Protein AF-J9FA44-F1 (afdb_monomer_lite)

Radius of gyration: 17.66 Å; chains: 1; bounding box: 41×49×39 Å

Structure (mmCIF, N/CA/C/O backbone):
data_AF-J9FA44-F1
#
_entry.id   AF-J9FA44-F1
#
loop_
_atom_site.group_PDB
_atom_site.id
_atom_site.type_symbol
_atom_site.label_atom_id
_atom_site.label_alt_id
_atom_site.label_comp_id
_atom_site.label_asym_id
_atom_site.label_entity_id
_atom_site.label_seq_id
_atom_site.pdbx_PDB_ins_code
_atom_site.Cartn_x
_atom_site.Cartn_y
_atom_site.Cartn_z
_atom_site.occupancy
_atom_site.B_iso_or_equiv
_atom_site.auth_seq_id
_atom_site.auth_comp_id
_atom_site.auth_asym_id
_atom_site.auth_atom_id
_atom_site.pdbx_PDB_model_num
ATOM 1 N N . GLU A 1 1 ? 13.959 35.561 -0.100 1.00 36.25 1 GLU A N 1
ATOM 2 C CA . GLU A 1 1 ? 12.947 34.508 -0.314 1.00 36.25 1 GLU A CA 1
ATOM 3 C C . GLU A 1 1 ? 13.476 33.550 -1.366 1.00 36.25 1 GLU A C 1
ATOM 5 O O . GLU A 1 1 ? 13.750 33.978 -2.482 1.00 36.25 1 GLU A O 1
ATOM 10 N N . ALA A 1 2 ? 13.747 32.302 -0.986 1.00 37.59 2 ALA A N 1
ATOM 11 C CA . ALA A 1 2 ? 14.128 31.267 -1.938 1.00 37.59 2 ALA A CA 1
ATOM 12 C C . ALA A 1 2 ? 12.841 30.729 -2.570 1.00 37.59 2 ALA A C 1
ATOM 14 O O . ALA A 1 2 ? 11.952 30.279 -1.853 1.00 37.59 2 ALA A O 1
ATOM 15 N N . LYS A 1 3 ? 12.722 30.827 -3.897 1.00 40.84 3 LYS A N 1
ATOM 16 C CA . LYS A 1 3 ? 11.683 30.119 -4.646 1.00 40.84 3 LYS A CA 1
ATOM 17 C C . LYS A 1 3 ? 11.903 28.626 -4.421 1.00 40.84 3 LYS A C 1
ATOM 19 O O . LYS A 1 3 ? 12.948 28.114 -4.811 1.00 40.84 3 LYS A O 1
ATOM 24 N N . GLU A 1 4 ? 10.944 27.949 -3.798 1.00 46.75 4 GLU A N 1
ATOM 25 C CA . GLU A 1 4 ? 10.838 26.498 -3.905 1.00 46.75 4 GLU A CA 1
ATOM 26 C C . GLU A 1 4 ? 10.694 26.163 -5.392 1.00 46.75 4 GLU A C 1
ATOM 28 O O . GLU A 1 4 ? 9.668 26.437 -6.017 1.00 46.75 4 GLU A O 1
ATOM 33 N N . GLU A 1 5 ? 11.762 25.642 -5.991 1.00 47.69 5 GLU A N 1
ATOM 34 C CA . GLU A 1 5 ? 11.688 24.977 -7.283 1.00 47.69 5 GLU A CA 1
ATOM 35 C C . GLU A 1 5 ? 10.762 23.774 -7.105 1.00 47.69 5 GLU A C 1
ATOM 37 O O . GLU A 1 5 ? 11.140 22.765 -6.505 1.00 47.69 5 GLU A O 1
ATOM 42 N N . GLN A 1 6 ? 9.518 23.901 -7.575 1.00 53.06 6 GLN A N 1
ATOM 43 C CA . GLN A 1 6 ? 8.606 22.770 -7.676 1.00 53.06 6 GLN A CA 1
ATOM 44 C C . GLN A 1 6 ? 9.303 21.709 -8.523 1.00 53.06 6 GLN A C 1
ATOM 46 O O . GLN A 1 6 ? 9.548 21.906 -9.715 1.00 53.06 6 GLN A O 1
ATOM 51 N N . LYS A 1 7 ? 9.689 20.605 -7.876 1.00 57.50 7 LYS A N 1
ATOM 52 C CA . LYS A 1 7 ? 10.254 19.450 -8.566 1.00 57.50 7 LYS A CA 1
ATOM 53 C C . LYS A 1 7 ? 9.254 19.027 -9.646 1.00 57.50 7 LYS A C 1
ATOM 55 O O . LYS A 1 7 ? 8.064 18.957 -9.336 1.00 57.50 7 LYS A O 1
ATOM 60 N N . PRO A 1 8 ? 9.702 18.759 -10.883 1.00 66.50 8 PRO A N 1
ATOM 61 C CA . PRO A 1 8 ? 8.805 18.294 -11.929 1.00 66.50 8 PRO A CA 1
ATOM 62 C C . PRO A 1 8 ? 8.073 17.038 -11.449 1.00 66.50 8 PRO A C 1
ATOM 64 O O . PRO A 1 8 ? 8.680 16.145 -10.850 1.00 66.50 8 PRO A O 1
ATOM 67 N N . GLU A 1 9 ? 6.763 17.006 -11.680 1.00 78.81 9 GLU A N 1
ATOM 68 C CA . GLU A 1 9 ? 5.917 15.873 -11.329 1.00 78.81 9 GLU A CA 1
ATOM 69 C C . GLU A 1 9 ? 6.398 14.635 -12.097 1.00 78.81 9 GLU A C 1
ATOM 71 O O . GLU A 1 9 ? 6.546 14.662 -13.321 1.00 78.81 9 GLU A O 1
ATOM 76 N N . LYS A 1 10 ? 6.729 13.565 -11.368 1.00 88.12 10 LYS A N 1
ATOM 77 C CA . LYS A 1 10 ? 7.258 12.337 -11.966 1.00 88.12 10 LYS A CA 1
ATOM 78 C C . LYS A 1 10 ? 6.122 11.469 -12.487 1.00 88.12 10 LYS A C 1
ATOM 80 O O . LYS A 1 10 ? 5.113 11.283 -11.813 1.00 88.12 10 LYS A O 1
ATOM 85 N N . THR A 1 11 ? 6.332 10.849 -13.641 1.00 92.12 11 THR A N 1
ATOM 86 C CA . THR A 1 11 ? 5.457 9.788 -14.142 1.00 92.12 11 THR A CA 1
ATOM 87 C C . THR A 1 11 ? 5.652 8.537 -13.291 1.00 92.12 11 THR A C 1
ATOM 89 O O . THR A 1 11 ? 6.737 7.952 -13.276 1.00 92.12 11 THR A O 1
ATOM 92 N N . VAL A 1 12 ? 4.603 8.123 -12.580 1.00 92.19 12 VAL A N 1
ATOM 93 C CA . VAL A 1 12 ? 4.634 6.931 -11.726 1.00 92.19 12 VAL A CA 1
ATOM 94 C C . VAL A 1 12 ? 4.250 5.693 -12.534 1.00 92.19 12 VAL A C 1
ATOM 96 O O . VAL A 1 12 ? 3.160 5.623 -13.096 1.00 92.19 12 VAL A O 1
ATOM 99 N N . ILE A 1 13 ? 5.135 4.699 -12.562 1.00 94.38 13 ILE A N 1
ATOM 100 C CA . ILE A 1 13 ? 4.922 3.391 -13.181 1.00 94.38 13 ILE A CA 1
ATOM 101 C C . ILE A 1 13 ? 4.721 2.367 -12.066 1.00 94.38 13 ILE A C 1
ATOM 103 O O . ILE A 1 13 ? 5.618 2.120 -11.257 1.00 94.38 13 ILE A O 1
ATOM 107 N N . PHE A 1 14 ? 3.540 1.759 -12.023 1.00 94.75 14 PHE A N 1
ATOM 108 C CA . PHE A 1 14 ? 3.225 0.750 -11.021 1.00 94.75 14 PHE A CA 1
ATOM 109 C C . PHE A 1 14 ? 3.695 -0.636 -11.446 1.00 94.75 14 PHE A C 1
ATOM 111 O O . PHE A 1 14 ? 3.627 -0.983 -12.628 1.00 94.75 14 PHE A O 1
ATOM 118 N N . TYR A 1 15 ? 4.154 -1.444 -10.489 1.00 95.56 15 TYR A N 1
ATOM 119 C CA . TYR A 1 15 ? 4.609 -2.800 -10.782 1.00 95.56 15 TYR A CA 1
ATOM 120 C C . TYR A 1 15 ? 4.287 -3.835 -9.694 1.00 95.56 15 TYR A C 1
ATOM 122 O O . TYR A 1 15 ? 4.029 -3.505 -8.535 1.00 95.56 15 TYR A O 1
ATOM 130 N N . VAL A 1 16 ? 4.307 -5.107 -10.098 1.00 95.06 16 VAL A N 1
ATOM 131 C CA . VAL A 1 16 ? 3.951 -6.295 -9.307 1.00 95.06 16 VAL A CA 1
ATOM 132 C C . VAL A 1 16 ? 5.112 -7.278 -9.317 1.00 95.06 16 VAL A C 1
ATOM 134 O O . VAL A 1 16 ? 5.623 -7.609 -10.384 1.00 95.06 16 VAL A O 1
ATOM 137 N N . THR A 1 17 ? 5.492 -7.791 -8.150 1.00 93.62 17 THR A N 1
ATOM 138 C CA . THR A 1 17 ? 6.572 -8.783 -7.999 1.00 93.62 17 THR A CA 1
ATOM 139 C C . THR A 1 17 ? 6.053 -10.172 -7.644 1.00 93.62 17 THR A C 1
ATOM 141 O O . THR A 1 17 ? 6.657 -11.168 -8.031 1.00 93.62 17 THR A O 1
ATOM 144 N N . ASP A 1 18 ? 4.931 -10.251 -6.925 1.00 93.00 18 ASP A N 1
ATOM 145 C CA . ASP A 1 18 ? 4.304 -11.502 -6.493 1.00 93.00 18 ASP A CA 1
ATOM 146 C C . ASP A 1 18 ? 2.779 -11.360 -6.558 1.00 93.00 18 ASP A C 1
ATOM 148 O O . ASP A 1 18 ? 2.155 -10.720 -5.716 1.00 93.00 18 ASP A O 1
ATOM 152 N N . GLU A 1 19 ? 2.165 -11.967 -7.571 1.00 93.62 19 GLU A N 1
ATOM 153 C CA . GLU A 1 19 ? 0.721 -11.855 -7.794 1.00 93.62 19 GLU A CA 1
ATOM 154 C C . GLU A 1 19 ? -0.127 -12.477 -6.688 1.00 93.62 19 GLU A C 1
ATOM 156 O O . GLU A 1 19 ? -1.271 -12.070 -6.494 1.00 93.62 19 GLU A O 1
ATOM 161 N N . VAL A 1 20 ? 0.407 -13.475 -5.982 1.00 92.62 20 VAL A N 1
ATOM 162 C CA . VAL A 1 20 ? -0.327 -14.166 -4.924 1.00 92.62 20 VAL A CA 1
ATOM 163 C C . VAL A 1 20 ? -0.330 -13.287 -3.680 1.00 92.62 20 VAL A C 1
ATOM 165 O O . VAL A 1 20 ? -1.402 -12.959 -3.165 1.00 92.62 20 VAL A O 1
ATOM 168 N N . GLN A 1 21 ? 0.854 -12.842 -3.245 1.00 89.25 21 GLN A N 1
ATOM 169 C CA . GLN A 1 21 ? 0.994 -11.955 -2.084 1.00 89.25 21 GLN A CA 1
ATOM 170 C C . GLN A 1 21 ? 0.315 -10.600 -2.307 1.00 89.25 21 GLN A C 1
ATOM 172 O O . GLN A 1 21 ? -0.217 -10.020 -1.366 1.00 89.25 21 GLN A O 1
ATOM 177 N N . GLN A 1 22 ? 0.304 -10.104 -3.546 1.00 90.62 22 GLN A N 1
ATOM 178 C CA . GLN A 1 22 ? -0.218 -8.778 -3.884 1.00 90.62 22 GLN A CA 1
ATOM 179 C C . GLN A 1 22 ? -1.626 -8.825 -4.499 1.00 90.62 22 GLN A C 1
ATOM 181 O O . GLN A 1 22 ? -2.115 -7.812 -4.993 1.00 90.62 22 GLN A O 1
ATOM 186 N N . SER A 1 23 ? -2.304 -9.976 -4.451 1.00 90.50 23 SER A N 1
ATOM 187 C CA . SER A 1 23 ? -3.618 -10.202 -5.076 1.00 90.50 23 SER A CA 1
ATOM 188 C C . SER A 1 23 ? -4.680 -9.165 -4.693 1.00 90.50 23 SER A C 1
ATOM 190 O O . SER A 1 23 ? -5.427 -8.701 -5.553 1.00 90.50 23 SER A O 1
ATOM 192 N N . GLN A 1 24 ? -4.712 -8.744 -3.427 1.00 85.62 24 GLN A N 1
ATOM 193 C CA . GLN A 1 24 ? -5.631 -7.713 -2.944 1.00 85.62 24 GLN A CA 1
ATOM 194 C C . GLN A 1 24 ? -5.388 -6.358 -3.625 1.00 85.62 24 GLN A C 1
ATOM 196 O O . GLN A 1 24 ? -6.321 -5.757 -4.152 1.00 85.62 24 GLN A O 1
ATOM 201 N N . TYR A 1 25 ? -4.131 -5.917 -3.696 1.00 87.94 25 TYR A N 1
ATOM 202 C CA . TYR A 1 25 ? -3.747 -4.680 -4.379 1.00 87.94 25 TYR A CA 1
ATOM 203 C C . TYR A 1 25 ? -4.009 -4.763 -5.888 1.00 87.94 25 TYR A C 1
ATOM 205 O O . TYR A 1 25 ? -4.488 -3.801 -6.482 1.00 87.94 25 TYR A O 1
ATOM 213 N N . ILE A 1 26 ? -3.780 -5.927 -6.507 1.00 91.00 26 ILE A N 1
ATOM 214 C CA . ILE A 1 26 ? -4.094 -6.163 -7.926 1.00 91.00 26 ILE A CA 1
ATOM 215 C C . ILE A 1 26 ? -5.589 -5.979 -8.188 1.00 91.00 26 ILE A C 1
ATOM 217 O O . ILE A 1 26 ? -5.961 -5.339 -9.170 1.00 91.00 26 ILE A O 1
ATOM 221 N N . ASN A 1 27 ? -6.450 -6.529 -7.330 1.00 88.50 27 ASN A N 1
ATOM 222 C CA . ASN A 1 27 ? -7.897 -6.382 -7.482 1.00 88.50 27 ASN A CA 1
ATOM 223 C C . ASN A 1 27 ? -8.319 -4.915 -7.371 1.00 88.50 27 ASN A C 1
ATOM 225 O O . ASN A 1 27 ? -9.070 -4.442 -8.216 1.00 88.50 27 ASN A O 1
ATOM 229 N N . MET A 1 28 ? -7.757 -4.175 -6.414 1.00 83.69 28 MET A N 1
ATOM 230 C CA . MET A 1 28 ? -8.037 -2.745 -6.264 1.00 83.69 28 MET A CA 1
ATOM 231 C C . MET A 1 28 ? -7.581 -1.928 -7.482 1.00 83.69 28 MET A C 1
ATOM 233 O O . MET A 1 28 ? -8.309 -1.053 -7.942 1.00 83.69 28 MET A O 1
ATOM 237 N N . PHE A 1 29 ? -6.416 -2.236 -8.059 1.00 88.75 29 PHE A N 1
ATOM 238 C CA . PHE A 1 29 ? -5.956 -1.598 -9.299 1.00 88.75 29 PHE A CA 1
ATOM 239 C C . PHE A 1 29 ? -6.879 -1.911 -10.486 1.00 88.75 29 PHE A C 1
ATOM 241 O O . PHE A 1 29 ? -7.198 -1.010 -11.261 1.00 88.75 29 PHE A O 1
ATOM 248 N N . LYS A 1 30 ? -7.364 -3.156 -10.601 1.00 89.19 30 LYS A N 1
ATOM 249 C CA . LYS A 1 30 ? -8.334 -3.556 -11.634 1.00 89.19 30 LYS A CA 1
ATOM 250 C C . LYS A 1 30 ? -9.674 -2.840 -11.481 1.00 89.19 30 LYS A C 1
ATOM 252 O O . LYS A 1 30 ? -10.205 -2.353 -12.474 1.00 89.19 30 LYS A O 1
ATOM 257 N N . GLU A 1 31 ? -10.203 -2.751 -10.262 1.00 86.44 31 GLU A N 1
ATOM 258 C CA . GLU A 1 31 ? -11.433 -2.005 -9.953 1.00 86.44 31 GLU A CA 1
ATOM 259 C C . GLU A 1 31 ? -11.291 -0.514 -10.291 1.00 86.44 31 GLU A C 1
ATOM 261 O O . GLU A 1 31 ? -12.232 0.100 -10.791 1.00 86.44 31 GLU A O 1
ATOM 266 N N . ALA A 1 32 ? -10.096 0.051 -10.088 1.00 83.75 32 ALA A N 1
ATOM 267 C CA . ALA A 1 32 ? -9.765 1.430 -10.438 1.00 83.75 32 ALA A CA 1
ATOM 268 C C . ALA A 1 32 ? -9.398 1.642 -11.923 1.00 83.75 32 ALA A C 1
ATOM 270 O O . ALA A 1 32 ? -9.102 2.772 -12.312 1.00 83.75 32 ALA A O 1
ATOM 271 N N . GLY A 1 33 ? -9.385 0.592 -12.755 1.00 88.69 33 GLY A N 1
ATOM 272 C CA . GLY A 1 33 ? -9.022 0.683 -14.174 1.00 88.69 33 GLY A CA 1
ATOM 273 C C . GLY A 1 33 ? -7.559 1.068 -14.430 1.00 88.69 33 GLY A C 1
ATOM 274 O O . GLY A 1 33 ? -7.272 1.731 -15.426 1.00 88.69 33 GLY A O 1
ATOM 275 N N . LYS A 1 34 ? -6.642 0.696 -13.527 1.00 88.56 34 LYS A N 1
ATOM 276 C CA . LYS A 1 34 ? -5.206 0.990 -13.619 1.00 88.56 34 LYS A CA 1
ATOM 277 C C . LYS A 1 34 ? -4.387 -0.226 -14.034 1.00 88.56 34 LYS A C 1
ATOM 279 O O . LYS A 1 34 ? -4.627 -1.343 -13.579 1.00 88.56 34 LYS A O 1
ATOM 284 N N . ASP A 1 35 ? -3.337 0.043 -14.801 1.00 91.25 35 ASP A N 1
ATOM 285 C CA . ASP A 1 35 ? -2.353 -0.954 -15.203 1.00 91.25 35 ASP A CA 1
ATOM 286 C C . ASP A 1 35 ? -1.148 -0.988 -14.255 1.00 91.25 35 ASP A C 1
ATOM 288 O O . ASP A 1 35 ? -0.729 0.028 -13.693 1.00 91.25 35 ASP A O 1
ATOM 292 N N . ALA A 1 36 ? -0.557 -2.175 -14.119 1.00 94.06 36 ALA A N 1
ATOM 293 C CA . ALA A 1 36 ? 0.719 -2.387 -13.452 1.00 94.06 36 ALA A CA 1
ATOM 294 C C . ALA A 1 36 ? 1.551 -3.419 -14.224 1.00 94.06 36 ALA A C 1
ATOM 296 O O . ALA A 1 36 ? 1.023 -4.396 -14.759 1.00 94.06 36 ALA A O 1
ATOM 297 N N . VAL A 1 37 ? 2.865 -3.208 -14.276 1.00 96.56 37 VAL A N 1
ATOM 298 C CA . VAL A 1 37 ? 3.799 -4.091 -14.985 1.00 96.56 37 VAL A CA 1
ATOM 299 C C . VAL A 1 37 ? 4.221 -5.244 -14.080 1.00 96.56 37 VAL A C 1
ATOM 301 O O . VAL A 1 37 ? 4.503 -5.060 -12.901 1.00 96.56 37 VAL A O 1
ATOM 304 N N . ILE A 1 38 ? 4.304 -6.451 -14.625 1.00 96.31 38 ILE A N 1
ATOM 305 C CA . ILE A 1 38 ? 4.755 -7.627 -13.881 1.00 96.31 38 ILE A CA 1
ATOM 306 C C . ILE A 1 38 ? 6.283 -7.737 -13.976 1.00 96.31 38 ILE A C 1
ATOM 308 O O . ILE A 1 38 ? 6.815 -7.942 -15.064 1.00 96.31 38 ILE A O 1
ATOM 312 N N . LEU A 1 39 ? 6.965 -7.647 -12.834 1.00 95.81 39 LEU A N 1
ATOM 313 C CA . LEU A 1 39 ? 8.422 -7.669 -12.673 1.00 95.81 39 LEU A CA 1
ATOM 314 C C . LEU A 1 39 ? 8.814 -8.695 -11.592 1.00 95.81 39 LEU A C 1
ATOM 316 O O . LEU A 1 39 ? 8.897 -8.366 -10.411 1.00 95.81 39 LEU A O 1
ATOM 320 N N . ARG A 1 40 ? 8.982 -9.968 -11.969 1.00 92.00 40 ARG A N 1
ATOM 321 C CA . ARG A 1 40 ? 9.175 -11.090 -11.017 1.00 92.00 40 ARG A CA 1
ATOM 322 C C . ARG A 1 40 ? 10.622 -11.542 -10.859 1.00 92.00 40 ARG A C 1
ATOM 324 O O . ARG A 1 40 ? 10.897 -12.440 -10.065 1.00 92.00 40 ARG A O 1
ATOM 331 N N . HIS A 1 41 ? 11.538 -11.006 -11.653 1.00 91.62 41 HIS A N 1
ATOM 332 C CA . HIS A 1 41 ? 12.912 -11.474 -11.695 1.00 91.62 41 HIS A CA 1
ATOM 333 C C . HIS A 1 41 ? 13.815 -10.598 -10.828 1.00 91.62 41 HIS A C 1
ATOM 335 O O . HIS A 1 41 ? 13.669 -9.382 -10.767 1.00 91.62 41 HIS A O 1
ATOM 341 N N . ASN A 1 42 ? 14.826 -11.210 -10.207 1.00 85.75 42 ASN A N 1
ATOM 342 C CA . ASN A 1 42 ? 15.775 -10.498 -9.339 1.00 85.75 42 ASN A CA 1
ATOM 343 C C . ASN A 1 42 ? 16.497 -9.336 -10.048 1.00 85.75 42 ASN A C 1
ATOM 345 O O . ASN A 1 42 ? 16.926 -8.390 -9.395 1.00 85.75 42 ASN A O 1
ATOM 349 N N . ILE A 1 43 ? 16.638 -9.406 -11.376 1.00 90.69 43 ILE A N 1
ATOM 350 C CA . ILE A 1 43 ? 17.264 -8.357 -12.189 1.00 90.69 43 ILE A CA 1
ATOM 351 C C . ILE A 1 43 ? 16.368 -7.121 -12.367 1.00 90.69 43 ILE A C 1
ATOM 353 O O . ILE A 1 43 ? 16.875 -6.049 -12.687 1.00 90.69 43 ILE A O 1
ATOM 357 N N . ASP A 1 44 ? 15.060 -7.236 -12.126 1.00 92.94 44 ASP A N 1
ATOM 358 C CA . ASP A 1 44 ? 14.111 -6.161 -12.413 1.00 92.94 44 ASP A CA 1
ATOM 359 C C . ASP A 1 44 ? 14.314 -4.965 -11.473 1.00 92.94 44 ASP A C 1
ATOM 361 O O . ASP A 1 44 ? 14.309 -3.825 -11.925 1.00 92.94 44 ASP A O 1
ATOM 365 N N . SER A 1 45 ? 14.586 -5.205 -10.185 1.00 88.88 45 SER A N 1
ATOM 366 C CA . SER A 1 45 ? 14.832 -4.147 -9.187 1.00 88.88 45 SER A CA 1
ATOM 367 C C . SER A 1 45 ? 16.044 -3.248 -9.516 1.00 88.88 45 SER A C 1
ATOM 369 O O . SER A 1 45 ? 15.887 -2.020 -9.581 1.00 88.88 45 SER A O 1
ATOM 371 N N . PRO A 1 46 ? 17.253 -3.787 -9.786 1.00 90.31 46 PRO A N 1
ATOM 372 C CA . PRO A 1 46 ? 18.369 -2.954 -10.229 1.00 90.31 46 PRO A CA 1
ATOM 373 C C . PRO A 1 46 ? 18.129 -2.341 -11.616 1.00 90.31 46 PRO A C 1
ATOM 375 O O . PRO A 1 46 ? 18.595 -1.230 -11.867 1.00 90.31 46 PRO A O 1
ATOM 378 N N . PHE A 1 47 ? 17.379 -3.006 -12.501 1.00 94.25 47 PHE A N 1
ATOM 379 C CA . PHE A 1 47 ? 17.033 -2.468 -13.817 1.00 94.25 47 PHE A CA 1
ATOM 380 C C . PHE A 1 47 ? 16.148 -1.218 -13.725 1.00 94.25 47 PHE A C 1
ATOM 382 O O . PHE A 1 47 ? 16.512 -0.180 -14.279 1.00 94.25 47 PHE A O 1
ATOM 389 N N . ILE A 1 48 ? 15.033 -1.268 -12.988 1.00 95.19 48 ILE A N 1
ATOM 390 C CA . ILE A 1 48 ? 14.148 -0.104 -12.820 1.00 95.19 48 ILE A CA 1
ATOM 391 C C . ILE A 1 48 ? 14.840 1.029 -12.056 1.00 95.19 48 ILE A C 1
ATOM 393 O O . ILE A 1 48 ? 14.688 2.189 -12.427 1.00 95.19 48 ILE A O 1
ATOM 397 N N . SER A 1 49 ? 15.686 0.703 -11.072 1.00 92.25 49 SER A N 1
ATOM 398 C CA . SER A 1 49 ? 16.485 1.704 -10.349 1.00 92.25 49 SER A CA 1
ATOM 399 C C . SER A 1 49 ? 17.476 2.415 -11.282 1.00 92.25 49 SER A C 1
ATOM 401 O O . SER A 1 49 ? 17.657 3.630 -11.206 1.00 92.25 49 SER A O 1
ATOM 403 N N . HIS A 1 50 ? 18.096 1.677 -12.210 1.00 94.75 50 HIS A N 1
ATOM 404 C CA . HIS A 1 50 ? 18.954 2.261 -13.240 1.00 94.75 50 HIS A CA 1
ATOM 405 C C . HIS A 1 50 ? 18.166 3.137 -14.227 1.00 94.75 50 HIS A C 1
ATOM 407 O O . HIS A 1 50 ? 18.648 4.199 -14.630 1.00 94.75 50 HIS A O 1
ATOM 413 N N . LEU A 1 51 ? 16.946 2.731 -14.596 1.00 95.81 51 LEU A N 1
ATOM 414 C CA . LEU A 1 51 ? 16.068 3.540 -15.440 1.00 95.81 51 LEU A CA 1
ATOM 415 C C . LEU A 1 51 ? 15.699 4.867 -14.769 1.00 95.81 51 LEU A C 1
ATOM 417 O O . LEU A 1 51 ? 15.848 5.899 -15.411 1.00 95.81 51 LEU A O 1
ATOM 421 N N . GLU A 1 52 ? 15.308 4.873 -13.492 1.00 94.88 52 GLU A N 1
ATOM 422 C CA . GLU A 1 52 ? 15.015 6.105 -12.732 1.00 94.88 52 GLU A CA 1
ATOM 423 C C . GLU A 1 52 ? 16.236 7.024 -12.605 1.00 94.88 52 GLU A C 1
ATOM 425 O O . GLU A 1 52 ? 16.113 8.248 -12.629 1.00 94.88 52 GLU A O 1
ATOM 430 N N . GLN A 1 53 ? 17.439 6.452 -12.486 1.00 93.75 53 GLN A N 1
ATOM 431 C CA . GLN A 1 53 ? 18.672 7.239 -12.460 1.00 93.75 53 GLN A CA 1
ATOM 432 C C . GLN A 1 53 ? 18.894 7.968 -13.792 1.00 93.75 53 GLN A C 1
ATOM 434 O O . GLN A 1 53 ? 19.292 9.136 -13.802 1.00 93.75 53 GLN A O 1
ATOM 439 N N . LYS A 1 54 ? 18.638 7.280 -14.910 1.00 96.44 54 LYS A N 1
ATOM 440 C CA . LYS A 1 54 ? 18.805 7.810 -16.268 1.00 96.44 54 LYS A CA 1
ATOM 441 C C . LYS A 1 54 ? 17.672 8.756 -16.683 1.00 96.44 54 LYS A C 1
ATOM 443 O O . LYS A 1 54 ? 17.918 9.693 -17.438 1.00 96.44 54 LYS A O 1
ATOM 448 N N . HIS A 1 55 ? 16.469 8.508 -16.178 1.00 95.31 55 HIS A N 1
ATOM 449 C CA . HIS A 1 55 ? 15.227 9.205 -16.489 1.00 95.31 55 HIS A CA 1
ATOM 450 C C . HIS A 1 55 ? 14.645 9.782 -15.196 1.00 95.31 55 HIS A C 1
ATOM 452 O O . HIS A 1 55 ? 13.856 9.144 -14.502 1.00 95.31 55 HIS A O 1
ATOM 458 N N . GLN A 1 56 ? 15.054 11.000 -14.841 1.00 91.69 56 GLN A N 1
ATOM 459 C CA . GLN A 1 56 ? 14.626 11.650 -13.595 1.00 91.69 56 GLN A CA 1
ATOM 460 C C . GLN A 1 56 ? 13.117 11.946 -13.558 1.00 91.69 56 GLN A C 1
ATOM 462 O O . GLN A 1 56 ? 12.561 12.171 -12.481 1.00 91.69 56 GLN A O 1
ATOM 467 N N . GLU A 1 57 ? 12.469 11.924 -14.722 1.00 93.50 57 GLU A N 1
ATOM 468 C CA . GLU A 1 57 ? 11.044 12.126 -14.950 1.00 93.50 57 GLU A CA 1
ATOM 469 C C . GLU A 1 57 ? 10.171 10.908 -14.621 1.00 93.50 57 GLU A C 1
ATOM 471 O O . GLU A 1 57 ? 8.955 11.063 -14.538 1.00 93.50 57 GLU A O 1
ATOM 476 N N . ILE A 1 58 ? 10.747 9.718 -14.418 1.00 94.88 58 ILE A N 1
ATOM 477 C CA . ILE A 1 58 ? 9.983 8.514 -14.062 1.00 94.88 58 ILE A CA 1
ATOM 478 C C . ILE A 1 58 ? 10.263 8.066 -12.628 1.00 94.88 58 ILE A C 1
ATOM 480 O O . ILE A 1 58 ? 11.320 8.329 -12.048 1.00 94.88 58 ILE A O 1
ATOM 484 N N . GLN A 1 59 ? 9.288 7.370 -12.057 1.00 93.75 59 GLN A N 1
ATOM 485 C CA . GLN A 1 59 ? 9.404 6.690 -10.778 1.00 93.75 59 GLN A CA 1
ATOM 486 C C . GLN A 1 59 ? 8.638 5.374 -10.835 1.00 93.75 59 GLN A C 1
ATOM 488 O O . GLN A 1 59 ? 7.473 5.348 -11.215 1.00 93.75 59 GLN A O 1
ATOM 493 N N . PHE A 1 60 ? 9.258 4.287 -10.409 1.00 94.50 60 PHE A N 1
ATOM 494 C CA . PHE A 1 60 ? 8.607 3.005 -10.221 1.00 94.50 60 PHE A CA 1
ATOM 495 C C . PHE A 1 60 ? 8.134 2.877 -8.779 1.00 94.50 60 PHE A C 1
ATOM 497 O O . PHE A 1 60 ? 8.866 3.191 -7.838 1.00 94.50 60 PHE A O 1
ATOM 504 N N . LYS A 1 61 ? 6.905 2.399 -8.605 1.00 93.19 61 LYS A N 1
ATOM 505 C CA . LYS A 1 61 ? 6.336 2.081 -7.296 1.00 93.19 61 LYS A CA 1
ATOM 506 C C . LYS A 1 61 ? 5.667 0.723 -7.347 1.00 93.19 61 LYS A C 1
ATOM 508 O O . LYS A 1 61 ? 4.873 0.448 -8.247 1.00 93.19 61 LYS A O 1
ATOM 513 N N . ARG A 1 62 ? 5.947 -0.125 -6.371 1.00 92.81 62 ARG A N 1
ATOM 514 C CA . ARG A 1 62 ? 5.225 -1.379 -6.222 1.00 92.81 62 ARG A CA 1
ATOM 515 C C . ARG A 1 62 ? 3.777 -1.094 -5.825 1.00 92.81 62 ARG A C 1
ATOM 517 O O . ARG A 1 62 ? 3.501 -0.124 -5.122 1.00 92.81 62 ARG A O 1
ATOM 524 N N . ILE A 1 63 ? 2.840 -1.920 -6.279 1.00 91.31 63 ILE A N 1
ATOM 525 C CA . ILE A 1 63 ? 1.399 -1.699 -6.037 1.00 91.31 63 ILE A CA 1
ATOM 526 C C . ILE A 1 63 ? 0.992 -1.739 -4.554 1.00 91.31 63 ILE A C 1
ATOM 528 O O . ILE A 1 63 ? -0.065 -1.234 -4.197 1.00 91.31 63 ILE A O 1
ATOM 532 N N . ASP A 1 64 ? 1.830 -2.317 -3.696 1.00 89.94 64 ASP A N 1
ATOM 533 C CA . ASP A 1 64 ? 1.671 -2.400 -2.241 1.00 89.94 64 ASP A CA 1
ATOM 534 C C . ASP A 1 64 ? 2.609 -1.439 -1.482 1.00 89.94 64 ASP A C 1
ATOM 536 O O . ASP A 1 64 ? 2.757 -1.542 -0.261 1.00 89.94 64 ASP A O 1
ATOM 540 N N . ALA A 1 65 ? 3.271 -0.518 -2.195 1.00 87.62 65 ALA A N 1
ATOM 541 C CA . ALA A 1 65 ? 4.227 0.409 -1.600 1.00 87.62 65 ALA A CA 1
ATOM 542 C C . ALA A 1 65 ? 3.552 1.528 -0.795 1.00 87.62 65 ALA A C 1
ATOM 544 O O . ALA A 1 65 ? 4.105 2.008 0.194 1.00 87.62 65 ALA A O 1
ATOM 545 N N . ASP A 1 66 ? 2.369 1.958 -1.231 1.00 82.81 66 ASP A N 1
ATOM 546 C CA . ASP A 1 66 ? 1.569 2.980 -0.565 1.00 82.81 66 ASP A CA 1
ATOM 547 C C . ASP A 1 66 ? 0.103 2.881 -1.003 1.00 82.81 66 ASP A C 1
ATOM 549 O O . ASP A 1 66 ? -0.219 2.268 -2.025 1.00 82.81 66 ASP A O 1
ATOM 553 N N . LEU A 1 67 ? -0.782 3.516 -0.241 1.00 78.38 67 LEU A N 1
ATOM 554 C CA . LEU A 1 67 ? -2.177 3.674 -0.612 1.00 78.38 67 LEU A CA 1
ATOM 555 C C . LEU A 1 67 ? -2.311 4.807 -1.628 1.00 78.38 67 LEU A C 1
ATOM 557 O O . LEU A 1 67 ? -2.079 5.972 -1.307 1.00 78.38 67 LEU A O 1
ATOM 561 N N . THR A 1 68 ? -2.696 4.466 -2.855 1.00 77.06 68 THR A N 1
ATOM 562 C CA . THR A 1 68 ? -2.936 5.474 -3.895 1.00 77.06 68 THR A CA 1
ATOM 563 C C . THR A 1 68 ? -4.234 6.240 -3.627 1.00 77.06 68 THR A C 1
ATOM 565 O O . THR A 1 68 ? -5.178 5.684 -3.064 1.00 77.06 68 THR A O 1
ATOM 568 N N . GLU A 1 69 ? -4.301 7.513 -4.020 1.00 77.56 69 GLU A N 1
ATOM 569 C CA . GLU A 1 69 ? -5.480 8.369 -3.799 1.00 77.56 69 GLU A CA 1
ATOM 570 C C . GLU A 1 69 ? -6.753 7.782 -4.420 1.00 77.56 69 GLU A C 1
ATOM 572 O O . GLU A 1 69 ? -7.856 7.955 -3.914 1.00 77.56 69 GLU A O 1
ATOM 577 N N . GLU A 1 70 ? -6.621 6.993 -5.482 1.00 75.62 70 GLU A N 1
ATOM 578 C CA . GLU A 1 70 ? -7.755 6.352 -6.136 1.00 75.62 70 GLU A CA 1
ATOM 579 C C . GLU A 1 70 ? -8.378 5.238 -5.294 1.00 75.62 70 GLU A C 1
ATOM 581 O O . GLU A 1 70 ? -9.541 4.901 -5.518 1.00 75.62 70 GLU A O 1
ATOM 586 N N . MET A 1 71 ? -7.638 4.706 -4.319 1.00 78.56 71 MET A N 1
ATOM 587 C CA . MET A 1 71 ? -8.099 3.687 -3.373 1.00 78.56 71 MET A CA 1
ATOM 588 C C . MET A 1 71 ? -8.800 4.302 -2.154 1.00 78.56 71 MET A C 1
ATOM 590 O O . MET A 1 71 ? -9.536 3.596 -1.458 1.00 78.56 71 MET A O 1
ATOM 594 N N . LYS A 1 72 ? -8.588 5.600 -1.908 1.00 85.12 72 LYS A N 1
ATOM 595 C CA . LYS A 1 72 ? -9.172 6.349 -0.795 1.00 85.12 72 LYS A CA 1
ATOM 596 C C . LYS A 1 72 ? -10.508 6.961 -1.188 1.00 85.12 72 LYS A C 1
ATOM 598 O O . LYS A 1 72 ? -10.706 7.389 -2.324 1.00 85.12 72 LYS A O 1
ATOM 603 N N . GLU A 1 73 ? -11.424 7.003 -0.238 1.00 85.62 73 GLU A N 1
ATOM 604 C CA . GLU A 1 73 ? -12.595 7.870 -0.282 1.00 85.62 73 GLU A CA 1
ATOM 605 C C . GLU A 1 73 ? -12.286 9.167 0.479 1.00 85.62 73 GLU A C 1
ATOM 607 O O . GLU A 1 73 ? -11.473 9.168 1.402 1.00 85.62 73 GLU A O 1
ATOM 612 N N . GLU A 1 74 ? -12.911 10.280 0.094 1.00 80.88 74 GLU A N 1
ATOM 613 C CA . GLU A 1 74 ? -12.734 11.536 0.820 1.00 80.88 74 GLU A CA 1
ATOM 614 C C . GLU A 1 74 ? -13.264 11.437 2.261 1.00 80.88 74 GLU A C 1
ATOM 616 O O . GLU A 1 74 ? -14.352 10.920 2.534 1.00 80.88 74 GLU A O 1
ATOM 621 N N . GLY A 1 75 ? -12.496 12.005 3.190 1.00 75.19 75 GLY A N 1
ATOM 622 C CA . GLY A 1 75 ? -12.837 12.087 4.606 1.00 75.19 75 GLY A CA 1
ATOM 623 C C . GLY A 1 75 ? -11.910 11.257 5.489 1.00 75.19 75 GLY A C 1
ATOM 624 O O . GLY A 1 75 ? -11.564 10.124 5.173 1.00 75.19 75 GLY A O 1
ATOM 625 N N . ALA A 1 76 ? -11.538 11.834 6.628 1.00 73.56 76 ALA A N 1
ATOM 626 C CA . ALA A 1 76 ? -10.723 11.181 7.645 1.00 73.56 76 ALA A CA 1
ATOM 627 C C . ALA A 1 76 ? -11.597 10.688 8.806 1.00 73.56 76 ALA A C 1
ATOM 629 O O . ALA A 1 76 ? -12.696 11.207 9.030 1.00 73.56 76 ALA A O 1
ATOM 630 N N . ALA A 1 77 ? -11.097 9.704 9.556 1.00 79.44 77 ALA A N 1
ATOM 631 C CA . ALA A 1 77 ? -11.596 9.473 10.906 1.00 79.44 77 ALA A CA 1
ATOM 632 C C . ALA A 1 77 ? -11.330 10.706 11.777 1.00 79.44 77 ALA A C 1
ATOM 634 O O . ALA A 1 77 ? -10.376 11.455 11.547 1.00 79.44 77 ALA A O 1
ATOM 635 N N . ASP A 1 78 ? -12.165 10.910 12.791 1.00 86.06 78 ASP A N 1
ATOM 636 C CA . ASP A 1 78 ? -11.852 11.881 13.826 1.00 86.06 78 ASP A CA 1
ATOM 637 C C . ASP A 1 78 ? -10.587 11.455 14.601 1.00 86.06 78 ASP A C 1
ATOM 639 O O . ASP A 1 78 ? -10.142 10.298 14.574 1.00 86.06 78 ASP A O 1
ATOM 643 N N . GLU A 1 79 ? -9.961 12.425 15.265 1.00 87.50 79 GLU A N 1
ATOM 644 C CA . GLU A 1 79 ? -8.705 12.187 15.975 1.00 87.50 79 GLU A CA 1
ATOM 645 C C . GLU A 1 79 ? -8.845 11.220 17.154 1.00 87.50 79 GLU A C 1
ATOM 647 O O . GLU A 1 79 ? -7.854 10.588 17.521 1.00 87.50 79 GLU A O 1
ATOM 652 N N . GLU A 1 80 ? -10.020 11.140 17.779 1.00 89.88 80 GLU A N 1
ATOM 653 C CA . GLU A 1 80 ? -10.257 10.299 18.954 1.00 89.88 80 GLU A CA 1
ATOM 654 C C . GLU A 1 80 ? -10.306 8.832 18.527 1.00 89.88 80 GLU A C 1
ATOM 656 O O . GLU A 1 80 ? -9.444 8.054 18.942 1.00 89.88 80 GLU A O 1
ATOM 661 N N . THR A 1 81 ? -11.166 8.507 17.558 1.00 89.25 81 THR A N 1
ATOM 662 C CA . THR A 1 81 ? -11.256 7.175 16.941 1.00 89.25 81 THR A CA 1
ATOM 663 C C . THR A 1 81 ? -9.902 6.707 16.402 1.00 89.25 81 THR A C 1
ATOM 665 O O . THR A 1 81 ? -9.488 5.561 16.597 1.00 89.25 81 THR A O 1
ATOM 668 N N . SER A 1 82 ? -9.159 7.604 15.743 1.00 90.56 82 SER A N 1
ATOM 669 C CA . SER A 1 82 ? -7.833 7.275 15.205 1.00 90.56 82 SER A CA 1
ATOM 670 C C . SER A 1 82 ? -6.829 6.904 16.300 1.00 90.56 82 SER A C 1
ATOM 672 O O . SER A 1 82 ? -6.027 5.980 16.121 1.00 90.56 82 SER A O 1
ATOM 674 N N . LYS A 1 83 ? -6.858 7.608 17.440 1.00 92.19 83 LYS A N 1
ATOM 675 C CA . LYS A 1 83 ? -5.981 7.334 18.589 1.00 92.19 83 LYS A CA 1
ATOM 676 C C . LYS A 1 83 ? -6.354 6.017 19.262 1.00 92.19 83 LYS A C 1
ATOM 678 O O . LYS A 1 83 ? -5.465 5.194 19.471 1.00 92.19 83 LYS A O 1
ATOM 683 N N . GLU A 1 84 ? -7.638 5.783 19.518 1.00 93.06 84 GLU A N 1
ATOM 684 C CA . GLU A 1 84 ? -8.125 4.554 20.158 1.00 93.06 84 GLU A CA 1
ATOM 685 C C . GLU A 1 84 ? -7.759 3.309 19.347 1.00 93.06 84 GLU A C 1
ATOM 687 O O . GLU A 1 84 ? -7.127 2.385 19.867 1.00 93.06 84 GLU A O 1
ATOM 692 N N . LEU A 1 85 ? -8.050 3.315 18.043 1.00 92.75 85 LEU A N 1
ATOM 693 C CA . LEU A 1 85 ? -7.673 2.220 17.151 1.00 92.75 85 LEU A CA 1
ATOM 694 C C . LEU A 1 85 ? -6.152 2.016 17.119 1.00 92.75 85 LEU A C 1
ATOM 696 O O . LEU A 1 85 ? -5.672 0.884 17.206 1.00 92.75 85 LEU A O 1
ATOM 700 N N . THR A 1 86 ? -5.370 3.096 17.051 1.00 92.94 86 THR A N 1
ATOM 701 C CA . THR A 1 86 ? -3.903 3.000 17.084 1.00 92.94 86 THR A CA 1
ATOM 702 C C . THR A 1 86 ? -3.415 2.305 18.356 1.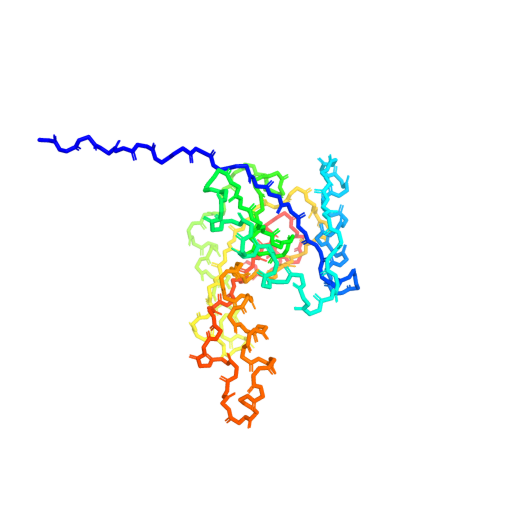00 92.94 86 THR A C 1
ATOM 704 O O . THR A 1 86 ? -2.582 1.398 18.281 1.00 92.94 86 THR A O 1
ATOM 707 N N . GLU A 1 87 ? -3.937 2.687 19.521 1.00 93.25 87 GLU A N 1
ATOM 708 C CA . GLU A 1 87 ? -3.568 2.087 20.806 1.00 93.25 87 GLU A CA 1
ATOM 709 C C . GLU A 1 87 ? -3.987 0.616 20.901 1.00 93.25 87 GLU A C 1
ATOM 711 O O . GLU A 1 87 ? -3.177 -0.230 21.297 1.00 93.25 87 GLU A O 1
ATOM 716 N N . ILE A 1 88 ? -5.215 0.286 20.482 1.00 93.75 88 ILE A N 1
ATOM 717 C CA . ILE A 1 88 ? -5.727 -1.089 20.461 1.00 93.75 88 ILE A CA 1
ATOM 718 C C . ILE A 1 88 ? -4.804 -1.979 19.628 1.00 93.75 88 ILE A C 1
ATOM 720 O O . ILE A 1 88 ? -4.348 -3.017 20.119 1.00 93.75 88 ILE A O 1
ATOM 724 N N . PHE A 1 89 ? -4.491 -1.585 18.393 1.00 93.12 89 PHE A N 1
ATOM 725 C CA . PHE A 1 89 ? -3.685 -2.413 17.499 1.00 93.12 89 PHE A CA 1
ATOM 726 C C . PHE A 1 89 ? -2.226 -2.507 17.951 1.00 93.12 89 PHE A C 1
ATOM 728 O O . PHE A 1 89 ? -1.671 -3.606 17.948 1.00 93.12 89 PHE A O 1
ATOM 735 N N . ARG A 1 90 ? -1.606 -1.414 18.418 1.00 92.75 90 ARG A N 1
ATOM 736 C CA . ARG A 1 90 ? -0.236 -1.460 18.966 1.00 92.75 90 ARG A CA 1
ATOM 737 C C . ARG A 1 90 ? -0.129 -2.419 20.145 1.00 92.75 90 ARG A C 1
ATOM 739 O O . ARG A 1 90 ? 0.764 -3.270 20.150 1.00 92.75 90 ARG A O 1
ATOM 746 N N . LYS A 1 91 ? -1.078 -2.333 21.083 1.00 93.38 91 LYS A N 1
ATOM 747 C CA . LYS A 1 91 ? -1.140 -3.183 22.277 1.00 93.38 91 LYS A CA 1
ATOM 748 C C . LYS A 1 91 ? -1.328 -4.656 21.926 1.00 93.38 91 LYS A C 1
ATOM 750 O O . LYS A 1 91 ? -0.587 -5.499 22.422 1.00 93.38 91 L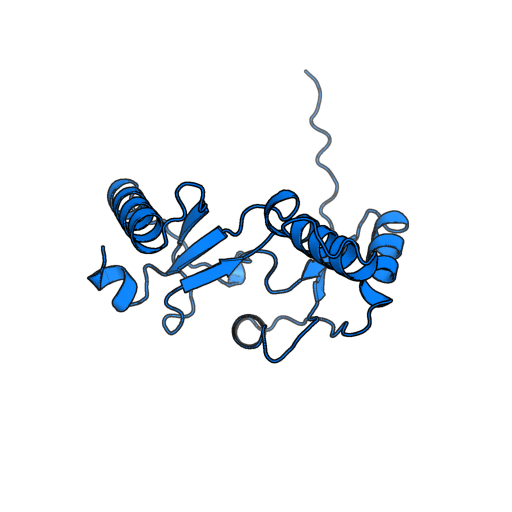YS A O 1
ATOM 755 N N . HIS A 1 92 ? -2.307 -4.982 21.082 1.00 92.38 92 HIS A N 1
ATOM 756 C CA . HIS A 1 92 ? -2.633 -6.379 20.772 1.00 92.38 92 HIS A CA 1
ATOM 757 C C . HIS A 1 92 ? -1.623 -7.037 19.824 1.00 92.38 92 HIS A C 1
ATOM 759 O O . HIS A 1 92 ? -1.440 -8.251 19.886 1.00 92.38 92 HIS A O 1
ATOM 765 N N . LEU A 1 93 ? -0.938 -6.257 18.980 1.00 90.56 93 LEU A N 1
ATOM 766 C CA . LEU A 1 93 ? 0.129 -6.757 18.106 1.00 90.56 93 LEU A CA 1
ATOM 767 C C . LEU A 1 93 ? 1.513 -6.750 18.772 1.00 90.56 93 LEU A C 1
ATOM 769 O O . LEU A 1 93 ? 2.459 -7.282 18.194 1.00 90.56 93 LEU A O 1
ATOM 773 N N . GLY A 1 94 ? 1.663 -6.124 19.945 1.00 90.50 94 GLY A N 1
ATOM 774 C CA . GLY A 1 94 ? 2.961 -5.940 20.600 1.00 90.50 94 GLY A CA 1
ATOM 775 C C . GLY A 1 94 ? 3.942 -5.092 19.779 1.00 90.50 94 GLY A C 1
ATOM 776 O O . GLY A 1 94 ? 5.156 -5.263 19.896 1.00 90.50 94 GLY A O 1
ATOM 777 N N . LYS A 1 95 ? 3.434 -4.201 18.914 1.00 86.62 95 LYS A N 1
ATOM 778 C CA . LYS A 1 95 ? 4.231 -3.347 18.019 1.00 86.62 95 LYS A CA 1
ATOM 779 C C . LYS A 1 95 ? 4.054 -1.868 18.386 1.00 86.62 95 LYS A C 1
ATOM 781 O O . LYS A 1 95 ? 3.400 -1.124 17.667 1.00 86.62 95 LYS A O 1
ATOM 786 N N . GLU A 1 96 ? 4.696 -1.416 19.463 1.00 84.88 96 GLU A N 1
ATOM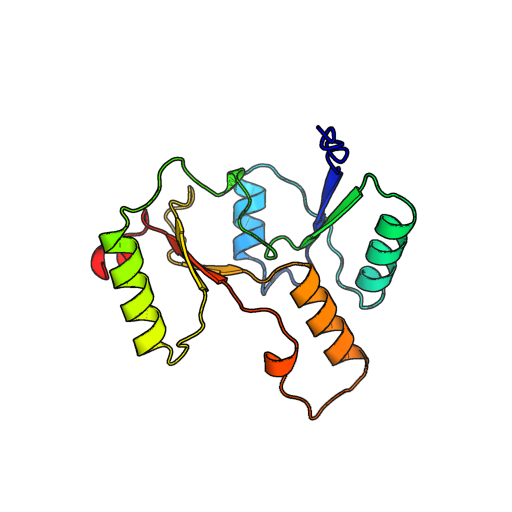 787 C CA . GLU A 1 96 ? 4.603 -0.026 19.972 1.00 84.88 96 GLU A CA 1
ATOM 788 C C . GLU A 1 96 ? 4.940 1.062 18.935 1.00 84.88 96 GLU A C 1
ATOM 790 O O . GLU A 1 96 ? 4.432 2.178 18.993 1.00 84.88 96 GLU A O 1
ATOM 795 N N . LYS A 1 97 ? 5.805 0.738 17.967 1.00 85.25 97 LYS A N 1
ATOM 796 C CA . LYS A 1 97 ? 6.241 1.655 16.902 1.00 85.25 97 LYS A CA 1
ATOM 797 C C . LYS A 1 97 ? 5.480 1.475 15.587 1.00 85.25 97 LYS A C 1
ATOM 799 O O . LYS A 1 97 ? 5.887 2.058 14.590 1.00 85.25 97 LYS A O 1
ATOM 804 N N . LEU A 1 98 ? 4.429 0.653 15.555 1.00 87.94 98 LEU A N 1
ATOM 805 C CA . LEU A 1 98 ? 3.621 0.479 14.350 1.00 87.94 98 LEU A CA 1
ATOM 806 C C . LEU A 1 98 ? 2.991 1.817 13.970 1.00 87.94 98 LEU A C 1
ATOM 808 O O . LEU A 1 98 ? 2.312 2.445 14.790 1.00 87.94 98 LEU A O 1
ATOM 812 N N . GLU A 1 99 ? 3.212 2.253 12.738 1.00 90.00 99 GLU A N 1
ATOM 813 C CA . GLU A 1 99 ? 2.448 3.355 12.175 1.00 90.00 99 GLU A CA 1
ATOM 814 C C . GLU A 1 99 ? 1.058 2.824 11.825 1.00 90.00 99 GLU A C 1
ATOM 816 O O . GLU A 1 99 ? 0.934 1.838 11.100 1.00 90.00 99 GLU A O 1
ATOM 821 N N . VAL A 1 100 ? 0.020 3.449 12.374 1.00 91.81 100 VAL A N 1
ATOM 822 C CA . VAL A 1 100 ? -1.371 3.114 12.073 1.00 91.81 100 VAL A CA 1
ATOM 823 C C . VAL A 1 100 ? -1.993 4.329 11.404 1.00 91.81 100 VAL A C 1
ATOM 825 O O . VAL A 1 100 ? -1.900 5.438 11.928 1.00 91.81 100 VAL A O 1
ATOM 828 N N . ARG A 1 101 ? -2.601 4.120 10.240 1.00 91.56 101 ARG A N 1
ATOM 829 C CA . ARG A 1 101 ? -3.399 5.121 9.533 1.00 91.56 101 ARG A CA 1
ATOM 830 C C . ARG A 1 101 ? -4.829 4.629 9.457 1.00 91.56 101 ARG A C 1
ATOM 832 O O . ARG A 1 101 ? -5.079 3.473 9.122 1.00 91.56 101 ARG A O 1
ATOM 839 N N . VAL A 1 102 ? -5.757 5.509 9.783 1.00 92.12 102 VAL A N 1
ATOM 840 C CA . VAL A 1 102 ? -7.183 5.213 9.756 1.00 92.12 102 VAL A CA 1
ATOM 841 C C . VAL A 1 102 ? -7.771 5.986 8.588 1.00 92.12 102 VAL A C 1
ATOM 843 O O . VAL A 1 102 ? -7.835 7.211 8.611 1.00 92.12 102 VAL A O 1
ATOM 846 N N . GLU A 1 103 ? -8.130 5.256 7.540 1.00 90.62 103 GLU A N 1
ATOM 847 C CA . GLU A 1 103 ? -8.501 5.809 6.239 1.00 90.62 103 GLU A CA 1
ATOM 848 C C . GLU A 1 103 ? -9.864 5.258 5.821 1.00 90.62 103 GLU A C 1
ATOM 850 O O . GLU A 1 103 ? -10.275 4.173 6.243 1.00 90.62 103 GLU A O 1
ATOM 855 N N . LYS A 1 104 ? -10.567 5.974 4.947 1.00 90.44 104 LYS A N 1
ATOM 856 C CA . LYS A 1 104 ? -11.725 5.413 4.249 1.00 90.44 104 LYS A CA 1
ATOM 857 C C . LYS A 1 104 ? -11.271 4.835 2.924 1.00 90.44 104 LYS A C 1
ATOM 859 O O . LYS A 1 104 ? -10.706 5.546 2.095 1.00 90.44 104 LYS A O 1
ATOM 864 N N . LEU A 1 105 ? -11.502 3.545 2.717 1.00 88.81 105 LEU A N 1
ATOM 865 C CA . LEU A 1 105 ? -11.221 2.900 1.440 1.00 88.81 105 LEU A CA 1
ATOM 866 C C . LEU A 1 105 ? -12.516 2.736 0.654 1.00 88.81 105 LEU A C 1
ATOM 868 O O . LEU A 1 105 ? -13.539 2.342 1.214 1.00 88.81 105 LEU A O 1
ATOM 872 N N . LYS A 1 106 ? -12.443 2.941 -0.664 1.00 86.38 106 LYS A N 1
ATOM 873 C CA . LYS A 1 106 ? -13.588 2.710 -1.564 1.00 86.38 106 LYS A CA 1
ATOM 874 C C . LYS A 1 106 ? -14.044 1.250 -1.587 1.00 86.38 106 LYS A C 1
ATOM 876 O O . LYS A 1 106 ? -15.204 0.968 -1.865 1.00 86.38 106 LYS A O 1
ATOM 881 N N . ASN A 1 107 ? -13.125 0.316 -1.339 1.00 85.38 107 ASN A N 1
ATOM 882 C CA . ASN A 1 107 ? -13.439 -1.105 -1.287 1.00 85.38 107 ASN A CA 1
ATOM 883 C C . ASN A 1 107 ? -13.814 -1.511 0.148 1.00 85.38 107 ASN A C 1
ATOM 885 O O . ASN A 1 107 ? -12.950 -1.727 0.998 1.00 85.38 107 ASN A O 1
ATOM 889 N N . GLU A 1 108 ? -15.115 -1.645 0.400 1.00 84.94 108 GLU A N 1
ATOM 890 C CA . GLU A 1 108 ? -15.678 -2.007 1.709 1.00 84.94 108 GLU A CA 1
ATOM 891 C C . GLU A 1 108 ? -15.381 -3.450 2.140 1.00 84.94 108 GLU A C 1
ATOM 893 O O . GLU A 1 108 ? -15.564 -3.778 3.307 1.00 84.94 108 GLU A O 1
ATOM 898 N N . SER A 1 109 ? -14.908 -4.323 1.239 1.00 86.06 109 SER A N 1
ATOM 899 C CA . SER A 1 109 ? -14.547 -5.709 1.590 1.00 86.06 109 SER A CA 1
ATOM 900 C C . SER A 1 109 ? -13.175 -5.8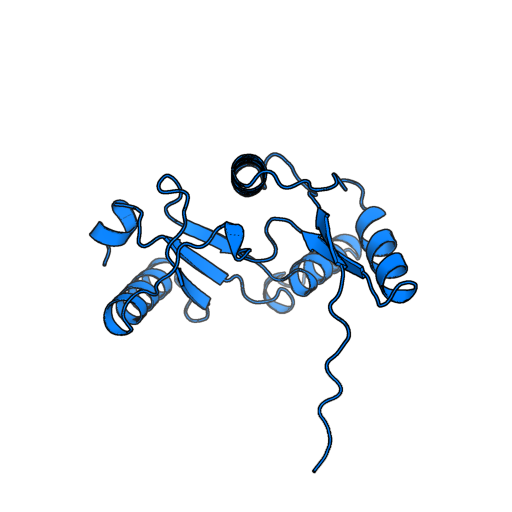25 2.261 1.00 86.06 109 SER A C 1
ATOM 902 O O . SER A 1 109 ? -12.827 -6.867 2.818 1.00 86.06 109 SER A O 1
ATOM 904 N N . VAL A 1 110 ? -12.385 -4.751 2.221 1.00 87.75 110 VAL A N 1
ATOM 905 C CA . VAL A 1 110 ? -11.049 -4.686 2.807 1.00 87.75 110 VAL A CA 1
ATOM 906 C C . VAL A 1 110 ? -11.134 -4.089 4.205 1.00 87.75 110 VAL A C 1
ATOM 908 O O . VAL A 1 110 ? -11.424 -2.908 4.344 1.00 87.75 110 VAL A O 1
ATOM 911 N N . ALA A 1 111 ? -10.842 -4.871 5.245 1.00 91.50 111 ALA A N 1
ATOM 912 C CA . ALA A 1 111 ? -10.813 -4.365 6.622 1.00 91.50 111 ALA A CA 1
ATOM 913 C C . ALA A 1 111 ? -9.532 -3.587 6.945 1.00 91.50 111 ALA A C 1
ATOM 915 O O . ALA A 1 111 ? -9.570 -2.549 7.600 1.00 91.50 111 ALA A O 1
ATOM 916 N N . ALA A 1 112 ? -8.390 -4.104 6.497 1.00 91.12 112 ALA A N 1
ATOM 917 C CA . ALA A 1 112 ? -7.087 -3.519 6.760 1.00 91.12 112 ALA A CA 1
ATOM 918 C C . ALA A 1 112 ? -6.074 -3.922 5.684 1.00 91.12 112 ALA A C 1
ATOM 920 O O . ALA A 1 112 ? -6.260 -4.921 4.983 1.00 91.12 112 ALA A O 1
ATOM 921 N N . MET A 1 113 ? -4.995 -3.150 5.571 1.00 89.06 113 MET A N 1
ATOM 922 C CA . MET A 1 113 ? -3.879 -3.394 4.656 1.00 89.06 113 MET A CA 1
ATOM 923 C C . MET A 1 113 ? -2.556 -2.997 5.300 1.00 89.06 113 MET A C 1
ATOM 925 O O . MET A 1 113 ? -2.524 -2.118 6.153 1.00 89.06 113 MET A O 1
ATOM 929 N N . VAL A 1 114 ? -1.457 -3.616 4.874 1.00 88.62 114 VAL A N 1
ATOM 930 C CA . VAL A 1 114 ? -0.113 -3.260 5.341 1.00 88.62 114 VAL A CA 1
ATOM 931 C C . VAL A 1 114 ? 0.703 -2.763 4.163 1.00 88.62 114 VAL A C 1
ATOM 933 O O . VAL A 1 114 ? 0.972 -3.526 3.238 1.00 88.62 114 VAL A O 1
ATOM 936 N N . THR A 1 115 ? 1.122 -1.503 4.208 1.00 88.12 115 THR A N 1
ATOM 937 C CA . THR A 1 115 ? 2.013 -0.921 3.201 1.00 88.12 115 THR A CA 1
ATOM 938 C C . THR A 1 115 ? 3.435 -0.826 3.736 1.00 88.12 115 THR A C 1
ATOM 940 O O . THR A 1 115 ? 3.688 -0.793 4.943 1.00 88.12 115 THR A O 1
ATOM 943 N N . LEU A 1 116 ? 4.392 -0.815 2.817 1.00 85.62 116 LEU A N 1
ATOM 944 C CA . LEU A 1 116 ? 5.788 -0.548 3.128 1.00 85.62 116 LEU A CA 1
ATOM 945 C C . LEU A 1 116 ? 6.377 0.250 1.979 1.00 85.62 116 LEU A C 1
ATOM 947 O O . LEU A 1 116 ? 6.290 -0.197 0.838 1.00 85.62 116 LEU A O 1
ATOM 951 N N . SER A 1 117 ? 7.009 1.384 2.284 1.00 86.75 117 SER A N 1
ATOM 952 C CA . SER A 1 117 ? 7.515 2.281 1.248 1.00 86.75 117 SER A CA 1
ATOM 953 C C . SER A 1 117 ? 8.414 1.562 0.240 1.00 86.75 117 SER A C 1
ATOM 955 O O . SER A 1 117 ? 9.167 0.647 0.578 1.00 86.75 117 SER A O 1
ATOM 957 N N . GLU A 1 118 ? 8.349 2.014 -1.011 1.00 88.19 118 GLU A N 1
ATOM 958 C CA . GLU A 1 118 ? 9.118 1.466 -2.132 1.00 88.19 118 GLU A CA 1
ATOM 959 C C . GLU A 1 118 ? 10.615 1.352 -1.812 1.00 88.19 118 GLU A C 1
ATOM 961 O O . GLU A 1 118 ? 11.239 0.314 -2.027 1.00 88.19 118 GLU A O 1
ATOM 966 N N . GLU A 1 119 ? 11.180 2.412 -1.235 1.00 85.69 119 GLU A N 1
ATOM 967 C CA . GLU A 1 119 ? 12.577 2.455 -0.808 1.00 85.69 119 GLU A CA 1
ATOM 968 C C . GLU A 1 119 ? 12.884 1.355 0.214 1.00 85.69 119 GLU A C 1
ATOM 970 O O . GLU A 1 119 ? 13.851 0.607 0.060 1.00 85.69 119 GLU A O 1
ATOM 975 N N . SER A 1 120 ? 12.022 1.201 1.220 1.00 84.69 120 SER A N 1
ATOM 976 C CA . SER A 1 120 ? 12.182 0.184 2.259 1.00 84.69 120 SER A CA 1
ATOM 977 C C . SER A 1 120 ? 12.055 -1.228 1.696 1.00 84.69 120 SER A C 1
ATOM 979 O O . SER A 1 120 ? 12.803 -2.118 2.099 1.00 84.69 120 SER A O 1
ATOM 981 N N . ARG A 1 121 ? 11.139 -1.447 0.744 1.00 85.62 121 ARG A N 1
ATOM 982 C CA . ARG A 1 121 ? 10.992 -2.731 0.049 1.00 85.62 121 ARG A CA 1
ATOM 983 C C . ARG A 1 121 ? 12.234 -3.071 -0.759 1.00 85.62 121 ARG A C 1
ATOM 985 O O . ARG A 1 121 ? 12.786 -4.153 -0.571 1.00 85.62 121 ARG A O 1
ATOM 992 N N . ARG A 1 122 ? 12.733 -2.144 -1.580 1.00 84.94 122 ARG A N 1
ATOM 993 C CA . ARG A 1 122 ? 13.968 -2.366 -2.346 1.00 84.94 122 ARG A CA 1
ATOM 994 C C . ARG A 1 122 ? 15.171 -2.585 -1.437 1.00 84.94 122 ARG A C 1
ATOM 996 O O . ARG A 1 122 ? 16.002 -3.437 -1.740 1.00 84.94 122 ARG A O 1
ATOM 1003 N N . MET A 1 123 ? 15.242 -1.885 -0.306 1.00 83.06 123 MET A N 1
ATOM 1004 C CA . MET A 1 123 ? 16.279 -2.116 0.698 1.00 83.06 123 MET A CA 1
ATOM 1005 C C . MET A 1 123 ? 16.179 -3.527 1.295 1.00 83.06 123 MET A C 1
ATOM 1007 O O . MET A 1 123 ? 17.187 -4.228 1.354 1.00 83.06 123 MET A O 1
ATOM 1011 N N . GLN A 1 124 ? 14.981 -3.986 1.675 1.00 81.81 124 GLN A N 1
ATOM 1012 C CA . GLN A 1 124 ? 14.770 -5.357 2.156 1.00 81.81 124 GLN A CA 1
ATOM 1013 C C . GLN A 1 124 ? 15.165 -6.406 1.107 1.00 81.81 124 GLN A C 1
ATOM 1015 O O . GLN A 1 124 ? 15.830 -7.388 1.443 1.00 81.81 124 GLN A O 1
ATOM 1020 N N . ASP A 1 125 ? 14.785 -6.205 -0.154 1.00 80.75 125 ASP A N 1
ATOM 1021 C CA . ASP A 1 125 ? 15.095 -7.132 -1.247 1.00 80.75 125 ASP A CA 1
ATOM 1022 C C . ASP A 1 125 ? 16.604 -7.177 -1.530 1.00 80.75 125 ASP A C 1
ATOM 1024 O O . ASP A 1 125 ? 17.185 -8.256 -1.673 1.00 80.75 125 ASP A O 1
ATOM 1028 N N . MET A 1 126 ? 17.262 -6.015 -1.505 1.00 79.25 126 MET A N 1
ATOM 1029 C CA . MET A 1 126 ? 18.714 -5.893 -1.609 1.00 79.25 126 MET A CA 1
ATOM 1030 C C . MET A 1 126 ? 19.419 -6.666 -0.482 1.00 79.25 126 MET A C 1
ATOM 1032 O O . MET A 1 126 ? 20.303 -7.479 -0.754 1.00 79.25 126 MET A O 1
ATOM 1036 N N . MET A 1 127 ? 19.001 -6.482 0.774 1.00 79.38 127 MET A N 1
ATOM 1037 C CA . MET A 1 127 ? 19.606 -7.167 1.927 1.00 79.38 127 MET A CA 1
ATOM 1038 C C . MET A 1 127 ? 19.438 -8.690 1.867 1.00 79.38 127 MET A C 1
ATOM 1040 O O . MET A 1 127 ? 20.381 -9.428 2.164 1.00 79.38 127 MET A O 1
ATOM 1044 N N . LYS A 1 128 ? 18.267 -9.173 1.427 1.00 78.31 128 LYS A N 1
ATOM 1045 C CA . LYS A 1 128 ? 18.027 -10.607 1.193 1.00 78.31 128 LYS A CA 1
ATOM 1046 C C . LYS A 1 128 ? 18.960 -11.164 0.116 1.00 78.31 128 LYS A C 1
ATOM 1048 O O . LYS A 1 128 ? 19.506 -12.254 0.287 1.00 78.31 128 LYS A O 1
ATOM 1053 N N . MET A 1 129 ? 19.162 -10.422 -0.976 1.00 77.00 129 MET A N 1
ATOM 1054 C CA . MET A 1 129 ? 20.002 -10.848 -2.100 1.00 77.00 129 MET A CA 1
ATOM 1055 C C . MET A 1 129 ? 21.489 -10.924 -1.731 1.00 77.00 129 MET A C 1
ATOM 1057 O O . MET A 1 129 ? 22.157 -11.889 -2.100 1.00 77.00 129 MET A O 1
ATOM 1061 N N . TYR A 1 130 ? 22.006 -9.956 -0.966 1.00 77.00 130 TYR A N 1
ATOM 1062 C CA . TYR A 1 130 ? 23.412 -9.932 -0.533 1.00 77.00 130 TYR A CA 1
ATOM 1063 C C . TYR A 1 130 ? 23.742 -10.902 0.604 1.00 77.00 130 TYR A C 1
ATOM 1065 O O . TYR A 1 130 ? 24.850 -10.879 1.136 1.00 77.00 130 TYR A O 1
ATOM 1073 N N . ASN A 1 131 ? 22.815 -11.802 0.934 1.00 66.00 131 ASN A N 1
ATOM 1074 C CA . ASN A 1 131 ? 23.047 -12.905 1.851 1.00 66.00 131 ASN A CA 1
ATOM 1075 C C . ASN A 1 131 ? 23.562 -12.434 3.229 1.00 66.00 131 ASN A C 1
ATOM 1077 O O . ASN A 1 131 ? 24.331 -13.135 3.884 1.00 66.00 131 ASN A O 1
ATOM 1081 N N . MET A 1 132 ? 23.108 -11.268 3.711 1.00 61.88 132 MET A N 1
ATOM 1082 C CA . MET A 1 132 ? 23.318 -10.837 5.102 1.00 61.88 132 MET A CA 1
ATOM 1083 C C . MET A 1 132 ? 22.416 -11.641 6.064 1.00 61.88 132 MET A C 1
ATOM 1085 O O . MET A 1 132 ? 21.775 -11.088 6.958 1.00 61.88 1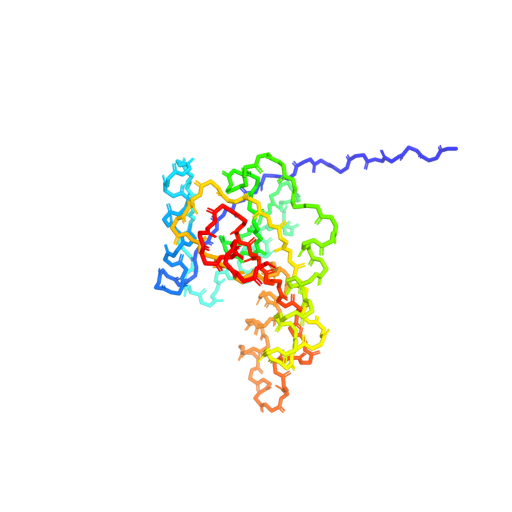32 MET A O 1
ATOM 1089 N N . TYR A 1 133 ? 22.351 -12.964 5.860 1.00 52.78 133 TYR A N 1
ATOM 1090 C CA . TYR A 1 133 ? 21.643 -13.934 6.690 1.00 52.78 133 TYR A CA 1
ATOM 1091 C C . TYR A 1 133 ? 22.255 -13.893 8.090 1.00 52.78 133 TYR A C 1
ATOM 1093 O O . TYR A 1 133 ? 23.323 -14.445 8.337 1.00 52.78 133 TYR A O 1
ATOM 1101 N N . GLY A 1 134 ? 21.593 -13.188 9.000 1.00 59.38 134 GLY A N 1
ATOM 1102 C CA . GLY A 1 134 ? 22.041 -13.038 10.383 1.00 59.38 134 GLY A CA 1
ATOM 1103 C C . GLY A 1 134 ? 21.760 -11.665 10.980 1.00 59.38 134 GLY A C 1
ATOM 1104 O O . GLY A 1 134 ? 21.751 -11.540 12.201 1.00 59.38 134 GLY A O 1
ATOM 1105 N N . MET A 1 135 ? 21.487 -10.651 10.154 1.00 60.38 135 MET A N 1
ATOM 1106 C CA . MET A 1 135 ? 20.938 -9.385 10.638 1.00 60.38 135 MET A CA 1
ATOM 1107 C C . MET A 1 135 ? 19.412 -9.426 10.597 1.00 60.38 135 MET A C 1
ATOM 1109 O O . MET A 1 135 ? 18.824 -9.867 9.611 1.00 60.38 135 MET A O 1
ATOM 1113 N N . ASP A 1 136 ? 18.783 -8.983 11.687 1.00 61.12 136 ASP A N 1
ATOM 1114 C CA . ASP A 1 136 ? 17.331 -8.856 11.786 1.00 61.12 136 ASP A CA 1
ATOM 1115 C C . ASP A 1 136 ? 16.816 -7.982 10.623 1.00 61.12 136 ASP A C 1
ATOM 1117 O O . ASP A 1 136 ? 17.228 -6.823 10.511 1.00 61.12 136 ASP A O 1
ATOM 1121 N N . PRO A 1 137 ? 15.928 -8.493 9.748 1.00 53.16 137 PRO A N 1
ATOM 1122 C CA . PRO A 1 137 ? 15.308 -7.704 8.686 1.00 53.16 137 PRO A CA 1
ATOM 1123 C C . PRO A 1 137 ? 14.624 -6.424 9.197 1.00 53.16 137 PRO A C 1
ATOM 1125 O O . PRO A 1 137 ? 14.535 -5.442 8.459 1.00 53.16 137 PRO A O 1
ATOM 1128 N N . GLY A 1 138 ? 14.181 -6.410 10.459 1.00 58.00 138 GLY A N 1
ATOM 1129 C CA . GLY A 1 138 ? 13.596 -5.253 11.137 1.00 58.00 138 GLY A CA 1
ATOM 1130 C C . GLY A 1 138 ? 14.598 -4.175 11.569 1.00 58.00 138 GLY A C 1
ATOM 1131 O O . GLY A 1 138 ? 14.175 -3.081 11.929 1.00 58.00 138 GLY A O 1
ATOM 1132 N N . MET A 1 139 ? 15.912 -4.433 11.513 1.00 60.00 139 MET A N 1
ATOM 1133 C CA . MET A 1 139 ? 16.945 -3.414 11.784 1.00 60.00 139 MET A CA 1
ATOM 1134 C C . MET A 1 139 ? 17.115 -2.417 10.631 1.00 60.00 139 MET A C 1
ATOM 1136 O O . MET A 1 139 ? 17.581 -1.303 10.858 1.00 60.00 139 MET A O 1
ATOM 1140 N N . PHE A 1 140 ? 16.764 -2.817 9.405 1.00 57.59 140 PHE A N 1
ATOM 1141 C CA . PHE A 1 140 ? 16.997 -2.029 8.186 1.00 57.59 140 PHE A CA 1
ATOM 1142 C C . PHE A 1 140 ? 15.756 -1.881 7.298 1.00 57.59 140 PHE A C 1
ATOM 1144 O O . PHE A 1 140 ? 15.741 -1.043 6.404 1.00 57.59 140 PHE A O 1
ATOM 1151 N N . GLY A 1 141 ? 14.700 -2.667 7.524 1.00 55.47 141 GLY A N 1
ATOM 1152 C CA . GLY A 1 141 ? 13.406 -2.438 6.894 1.00 55.47 141 GLY A CA 1
ATOM 1153 C C . GLY A 1 141 ? 12.732 -1.208 7.494 1.00 55.47 141 GLY A C 1
ATOM 1154 O O . GLY A 1 141 ? 12.610 -1.111 8.714 1.00 55.47 141 GLY A O 1
ATOM 1155 N N . GLY A 1 142 ? 12.283 -0.277 6.651 1.00 63.16 142 GLY A N 1
ATOM 1156 C CA . GLY A 1 142 ? 11.416 0.811 7.101 1.00 63.16 142 GLY A CA 1
ATOM 1157 C C . GLY A 1 142 ? 10.169 0.288 7.815 1.00 63.16 142 GLY A C 1
ATOM 1158 O O . GLY A 1 142 ? 9.796 -0.882 7.692 1.00 63.16 142 GLY A O 1
ATOM 1159 N N . GLN A 1 143 ? 9.547 1.157 8.608 1.00 73.06 143 GLN A N 1
ATOM 1160 C CA . GLN A 1 143 ? 8.360 0.792 9.372 1.00 73.06 143 GLN A CA 1
ATOM 1161 C C . GLN A 1 143 ? 7.206 0.490 8.413 1.00 73.06 143 GLN A C 1
ATOM 1163 O O . GLN A 1 143 ? 6.907 1.275 7.517 1.00 73.06 143 GLN A O 1
ATOM 1168 N N . GLU A 1 144 ? 6.591 -0.678 8.590 1.00 85.12 144 GLU A N 1
ATOM 1169 C CA . GLU A 1 144 ? 5.314 -1.004 7.964 1.00 85.12 144 GLU A CA 1
ATOM 1170 C C . GLU A 1 144 ? 4.242 -0.039 8.480 1.00 85.12 144 GLU A C 1
ATOM 1172 O O . GLU A 1 144 ? 4.192 0.256 9.680 1.00 85.12 144 GLU A O 1
ATOM 1177 N N . THR A 1 145 ? 3.357 0.391 7.589 1.00 90.38 145 THR A N 1
ATOM 1178 C CA . THR A 1 145 ? 2.173 1.164 7.949 1.00 90.38 145 THR A CA 1
ATOM 1179 C C . THR A 1 145 ? 0.957 0.247 7.879 1.00 90.38 145 THR A C 1
ATOM 1181 O O . THR A 1 145 ? 0.661 -0.3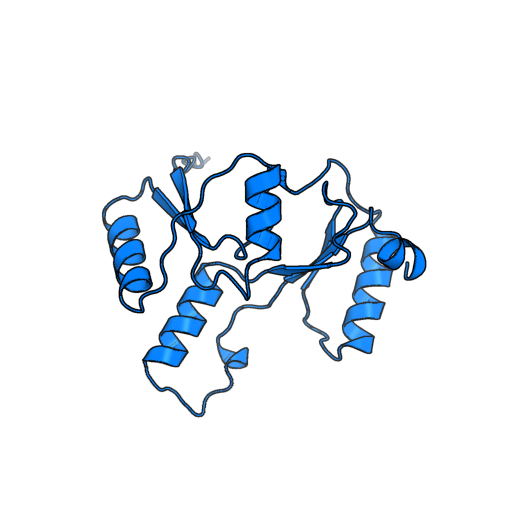30 6.832 1.00 90.38 145 THR A O 1
ATOM 1184 N N . LEU A 1 146 ? 0.242 0.100 8.994 1.00 92.19 146 LEU A N 1
ATOM 1185 C CA . LEU A 1 146 ? -1.055 -0.566 9.036 1.00 92.19 146 LEU A CA 1
ATOM 1186 C C . LEU A 1 146 ? -2.144 0.450 8.701 1.00 92.19 146 LEU A C 1
ATOM 1188 O O . LEU A 1 146 ? -2.325 1.435 9.409 1.00 92.19 146 LEU A O 1
ATOM 1192 N N . ILE A 1 147 ? -2.890 0.186 7.643 1.00 92.19 147 ILE A N 1
ATOM 1193 C CA . ILE A 1 147 ? -4.032 0.984 7.220 1.00 92.19 147 ILE A CA 1
ATOM 1194 C C . ILE A 1 147 ? -5.301 0.260 7.654 1.00 92.19 147 ILE A C 1
ATOM 1196 O O . ILE A 1 147 ? -5.499 -0.897 7.286 1.00 92.19 147 ILE A O 1
ATOM 1200 N N . LEU A 1 148 ? -6.154 0.934 8.418 1.00 93.81 148 LEU A N 1
ATOM 1201 C CA . LEU A 1 148 ? -7.459 0.440 8.857 1.00 93.81 148 LEU A CA 1
ATOM 1202 C C . LEU A 1 148 ? -8.558 1.129 8.049 1.00 93.81 148 LEU A C 1
ATOM 1204 O O . LEU A 1 148 ? -8.554 2.353 7.936 1.00 93.81 148 LEU A O 1
ATOM 1208 N N . ASN A 1 149 ? -9.488 0.348 7.495 1.00 93.00 149 ASN A N 1
ATOM 1209 C CA . ASN A 1 149 ? -10.589 0.868 6.692 1.00 93.00 149 ASN A CA 1
ATOM 1210 C C . ASN A 1 149 ? -11.811 1.202 7.552 1.00 93.00 149 ASN A C 1
ATOM 1212 O O . ASN A 1 149 ? -12.543 0.304 7.965 1.00 93.00 149 ASN A O 1
ATOM 1216 N N . MET A 1 150 ? -12.101 2.486 7.733 1.00 90.94 150 MET A N 1
ATOM 1217 C CA . MET A 1 150 ? -13.264 2.946 8.504 1.00 90.94 150 MET A CA 1
ATOM 1218 C C . MET A 1 150 ? -14.618 2.596 7.899 1.00 90.94 150 MET A C 1
ATOM 1220 O O . MET A 1 150 ? -15.620 2.591 8.612 1.00 90.94 150 MET A O 1
ATOM 1224 N N . ASN A 1 151 ? -14.675 2.297 6.604 1.00 90.62 151 ASN A N 1
ATOM 1225 C CA . ASN A 1 151 ? -15.917 1.856 5.978 1.00 90.62 151 ASN A CA 1
ATOM 1226 C C . ASN A 1 151 ? -16.217 0.380 6.286 1.00 90.62 151 ASN A C 1
ATOM 1228 O O . ASN A 1 151 ? -17.337 -0.078 6.077 1.00 90.62 151 ASN A O 1
ATOM 1232 N N . HIS A 1 152 ? -15.239 -0.378 6.797 1.00 93.88 152 HIS A N 1
ATOM 1233 C CA . HIS A 1 152 ? -15.409 -1.803 7.038 1.00 93.88 152 HIS A CA 1
ATOM 1234 C C . HIS A 1 152 ? -16.101 -2.073 8.392 1.00 93.88 152 HIS A C 1
ATOM 1236 O O . HIS A 1 152 ? -15.601 -1.627 9.430 1.00 93.88 152 HIS A O 1
ATOM 1242 N N . PRO A 1 153 ? -17.165 -2.905 8.445 1.00 92.19 153 PRO A N 1
ATOM 1243 C CA . PRO A 1 153 ? -17.925 -3.166 9.675 1.00 92.19 153 PRO A CA 1
ATOM 1244 C C . PRO A 1 153 ? -17.088 -3.674 10.856 1.00 92.19 153 PRO A C 1
ATOM 1246 O O . PRO A 1 153 ? -17.337 -3.315 11.999 1.00 92.19 153 PRO A O 1
ATOM 1249 N N . LEU A 1 154 ? -16.069 -4.503 10.597 1.00 91.88 154 LEU A N 1
ATOM 1250 C CA . LEU A 1 154 ? -15.162 -4.979 11.654 1.00 91.88 154 LEU A CA 1
ATOM 1251 C C . LEU A 1 154 ? -14.315 -3.867 12.278 1.00 91.88 154 LEU A C 1
ATOM 1253 O O . LEU A 1 154 ? -14.012 -3.957 13.460 1.00 91.88 154 LEU A O 1
ATOM 1257 N N . VAL A 1 155 ? -13.922 -2.848 11.511 1.00 91.19 155 VAL A N 1
ATOM 1258 C CA . VAL A 1 155 ? -13.148 -1.725 12.058 1.00 91.19 155 VAL A CA 1
ATOM 1259 C C . VAL A 1 155 ? -14.066 -0.852 12.905 1.00 91.19 155 VAL A C 1
ATOM 1261 O O . VAL A 1 155 ? -13.712 -0.545 14.035 1.00 91.19 155 VAL A O 1
ATOM 1264 N N . GLN A 1 156 ? -15.282 -0.584 12.417 1.00 88.38 156 GLN A N 1
ATOM 1265 C CA . GLN A 1 156 ? -16.324 0.142 13.157 1.00 88.38 156 GLN A CA 1
ATOM 1266 C C . GLN A 1 156 ? -16.786 -0.571 14.436 1.00 88.38 156 GLN A C 1
ATOM 1268 O O . GLN A 1 156 ? -17.273 0.068 15.356 1.00 88.38 156 GLN A O 1
ATOM 1273 N N . TYR A 1 157 ? -16.697 -1.902 14.486 1.00 89.56 157 TYR A N 1
ATOM 1274 C CA . TYR A 1 157 ? -17.033 -2.681 15.681 1.00 89.56 157 TYR A CA 1
ATOM 1275 C C . TYR A 1 157 ? -15.931 -2.633 16.750 1.00 89.56 157 TYR A C 1
ATOM 1277 O O . TYR A 1 157 ? -16.203 -2.870 17.925 1.00 89.56 157 TYR A O 1
ATOM 1285 N N . VAL A 1 158 ? -14.680 -2.419 16.330 1.00 84.56 158 VAL A N 1
ATOM 1286 C CA . VAL A 1 158 ? -13.502 -2.409 17.210 1.00 84.56 158 VAL A CA 1
ATOM 1287 C C . VAL A 1 158 ? -13.176 -1.001 17.716 1.00 84.56 158 VAL A C 1
ATOM 1289 O O . VAL A 1 158 ? -12.584 -0.903 18.790 1.00 84.56 158 VAL A O 1
ATOM 1292 N N . SER A 1 159 ? -13.540 0.043 16.960 1.00 74.19 159 SER A N 1
ATOM 1293 C CA . SER A 1 159 ? -13.595 1.433 17.439 1.00 74.19 159 SER A CA 1
ATOM 1294 C C . SER A 1 159 ? -14.707 1.593 18.466 1.00 74.19 159 SER A C 1
ATOM 1296 O O . SER A 1 159 ? -14.413 2.045 19.585 1.00 74.19 159 SER A O 1
#

Foldseek 3Di:
DDPPPPDPAAAEAEAEQDCVVCVVLVVLCVVLVHDHYYDNDLVRLVVQVVVCVVPVRHDYWYSQQDDDPSQFDDDADDPVLQVQLLVVCCVVVVPVPAAEGETATPDQVDFKGKHFHRVLVSQLSVCVVVPPPPDDNVVRRDHIYMYGHPSHVVSVVSD

Organism: NCBI:txid749906

Sequence (159 aa):
EAKEEQKPEKTVIFYVTDEVQQSQYINMFKEAGKDAVILRHNIDSPFISHLEQKHQEIQFKRIDADLTEEMKEEGAADEETSKELTEIFRKHLGKEKLEVRVEKLKNESVAAMVTLSEESRRMQDMMKMYNMYGMDPGMFGGQETLILNMNHPLVQYVS

InterPro domains:
  IPR001404 Heat shock protein Hsp90 family [PF00183] (6-156)
  IPR037196 HSP90, C-terminal domain [G3DSA:1.20.120.790] (68-159)
  IPR037196 HSP90, C-terminal domain [SSF110942] (84-156)

pLDDT: mean 84.41, std 12.73, range [36.25, 96.56]

Secondary structure (DSSP, 8-state):
------PPPPEEEEEES-TTTTHHHHHHHHHTT---EE--STTHHHHHHHHHHH-TTEEEEETTSS--GGGEEEEEPPHHHHHHHHHHHHHHHT-TT-EEEEEEES-TT--EEEE--HHHHHHHHHHHHTT-BTB-GGGTSPPPEEEEETTSHHHHHH-